Protein AF-A0A2V5LEV8-F1 (afdb_monomer)

Mean predicted aligned error: 3.31 Å

pLDDT: mean 93.8, std 6.96, range [58.06, 98.12]

Nearest PDB structures (foldseek):
  1m2b-assembly1_B  TM=9.379E-01  e=5.425E-03  Aquifex aeolicus
  1m2d-assembly1_B  TM=9.367E-01  e=1.140E-02  Aquif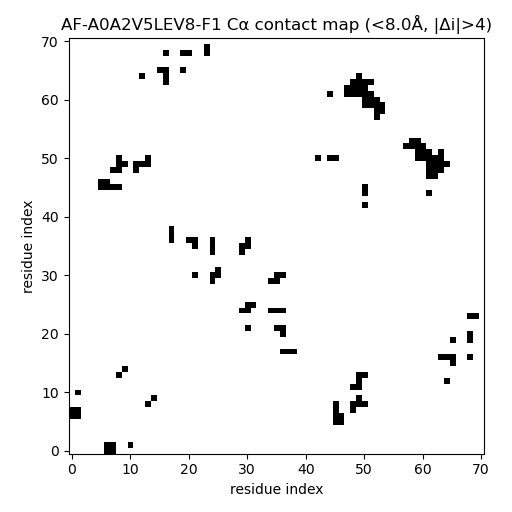ex aeolicus
  1m2a-assembly1_A  TM=9.375E-01  e=1.140E-02  Aquifex aeolicus
  5abr-assembly1_B  TM=9.452E-01  e=1.140E-02  Azotobacter vinelandii
  1f37-assembly1_B  TM=9.266E-01  e=2.240E-02  Aquifex aeolicus

Radius of gyration: 12.54 Å; Cα contacts (8 Å, |Δi|>4): 80; chains: 1; bounding box: 31×17×33 Å

Structure (mmCIF, N/CA/C/O backbone):
data_AF-A0A2V5LEV8-F1
#
_entry.id   AF-A0A2V5LEV8-F1
#
loop_
_atom_site.group_PDB
_atom_site.id
_atom_site.type_symbol
_atom_site.label_atom_id
_atom_site.label_alt_id
_atom_site.label_comp_id
_atom_site.label_asym_id
_atom_site.label_entity_id
_atom_site.label_seq_id
_atom_site.pdbx_PDB_ins_code
_atom_site.Cartn_x
_atom_site.Cartn_y
_atom_site.Cartn_z
_atom_site.occupancy
_atom_site.B_iso_or_equiv
_atom_site.auth_seq_id
_atom_site.auth_comp_id
_atom_site.auth_asym_id
_atom_site.auth_atom_id
_atom_site.pdbx_PDB_model_num
ATOM 1 N N . ALA A 1 1 ? 10.832 9.260 -13.526 1.00 58.06 1 ALA A N 1
ATOM 2 C CA . ALA A 1 1 ? 10.132 8.012 -13.150 1.00 58.06 1 ALA A CA 1
ATOM 3 C C . ALA A 1 1 ? 9.924 7.123 -14.370 1.00 58.06 1 ALA A C 1
ATOM 5 O O . ALA A 1 1 ? 10.083 5.919 -14.241 1.00 58.06 1 ALA A O 1
ATOM 6 N N . GLU A 1 2 ? 9.631 7.713 -15.530 1.00 61.22 2 GLU A N 1
ATOM 7 C CA . GLU A 1 2 ? 9.365 6.999 -16.786 1.00 61.22 2 GLU A CA 1
ATOM 8 C C . GLU A 1 2 ? 10.608 6.307 -17.385 1.00 61.22 2 GLU A C 1
ATOM 10 O O . GLU A 1 2 ? 10.473 5.234 -17.954 1.00 61.22 2 GLU A O 1
ATOM 15 N N . ASP A 1 3 ? 11.822 6.820 -17.140 1.00 76.62 3 ASP A N 1
ATOM 16 C CA . ASP A 1 3 ? 13.085 6.208 -17.611 1.00 76.62 3 ASP A CA 1
ATOM 17 C C . ASP A 1 3 ? 13.805 5.306 -16.586 1.00 76.62 3 ASP A C 1
ATOM 19 O O . ASP A 1 3 ? 14.953 4.912 -16.794 1.00 76.62 3 ASP A O 1
ATOM 23 N N . ASN A 1 4 ? 13.188 4.993 -15.439 1.00 82.69 4 ASN A N 1
ATOM 24 C CA . ASN A 1 4 ? 13.823 4.092 -14.470 1.00 82.69 4 ASN A CA 1
ATOM 25 C C . ASN A 1 4 ? 13.557 2.628 -14.871 1.00 82.69 4 ASN A C 1
ATOM 27 O O . ASN A 1 4 ? 12.389 2.238 -14.888 1.00 82.69 4 ASN A O 1
ATOM 31 N N . PRO A 1 5 ? 14.588 1.789 -15.114 1.00 87.12 5 PRO A N 1
ATOM 32 C CA . PRO A 1 5 ? 14.395 0.397 -15.529 1.00 87.12 5 PRO A CA 1
ATOM 33 C C . PRO A 1 5 ? 13.627 -0.452 -14.505 1.00 87.12 5 PRO A C 1
ATOM 35 O O . PRO A 1 5 ? 12.997 -1.431 -14.891 1.00 87.12 5 PRO A O 1
ATOM 38 N N . LYS A 1 6 ? 13.633 -0.073 -13.219 1.00 87.12 6 LYS A N 1
ATOM 39 C CA . LYS A 1 6 ? 12.844 -0.742 -12.167 1.00 87.12 6 LYS A CA 1
ATOM 40 C C . LYS A 1 6 ? 11.356 -0.348 -12.170 1.00 87.12 6 LYS A C 1
ATOM 42 O O . LYS A 1 6 ? 10.542 -0.960 -11.481 1.00 87.12 6 LYS A O 1
ATOM 47 N N . GLY A 1 7 ? 10.986 0.704 -12.899 1.00 91.62 7 GLY A N 1
ATOM 48 C CA . GLY A 1 7 ? 9.631 1.249 -12.932 1.00 91.62 7 GLY A CA 1
ATOM 49 C C . GLY A 1 7 ? 9.230 2.038 -11.678 1.00 91.62 7 GLY A C 1
ATOM 50 O O . GLY A 1 7 ? 10.056 2.413 -10.842 1.00 91.62 7 GLY A O 1
ATOM 51 N N . CYS A 1 8 ? 7.932 2.336 -11.573 1.00 94.12 8 CYS A N 1
ATOM 52 C CA . CYS A 1 8 ? 7.343 3.153 -10.511 1.00 94.12 8 CYS A CA 1
ATOM 53 C C . CYS A 1 8 ? 5.903 2.703 -10.220 1.00 94.12 8 CYS A C 1
ATOM 55 O O . CYS A 1 8 ? 5.143 2.479 -11.158 1.00 94.12 8 CYS A O 1
ATOM 57 N N . CYS A 1 9 ? 5.500 2.634 -8.946 1.00 96.19 9 CYS A N 1
ATOM 58 C CA . CYS A 1 9 ? 4.122 2.298 -8.562 1.00 96.19 9 CYS A CA 1
ATOM 59 C C . CYS A 1 9 ? 3.090 3.296 -9.112 1.00 96.19 9 CYS A C 1
ATOM 61 O O . CYS A 1 9 ? 2.007 2.883 -9.512 1.00 96.19 9 CYS A O 1
ATOM 63 N N . ALA A 1 10 ? 3.440 4.584 -9.207 1.00 94.31 10 ALA A N 1
ATOM 64 C CA . ALA A 1 10 ? 2.545 5.598 -9.766 1.00 94.31 10 ALA A CA 1
ATOM 65 C C . ALA A 1 10 ? 2.226 5.348 -11.250 1.00 94.31 10 ALA A C 1
ATOM 67 O O . ALA A 1 10 ? 1.119 5.627 -11.686 1.00 94.31 10 ALA A O 1
ATOM 68 N N . ALA A 1 11 ? 3.165 4.764 -12.005 1.00 93.44 11 ALA A N 1
ATOM 69 C CA . ALA A 1 11 ? 2.950 4.362 -13.399 1.00 93.44 11 ALA A CA 1
ATOM 70 C C . ALA A 1 11 ? 2.188 3.027 -13.537 1.00 93.44 11 ALA A C 1
ATOM 72 O O . ALA A 1 11 ? 1.935 2.581 -14.650 1.00 93.44 11 ALA A O 1
ATOM 73 N N . LYS A 1 12 ? 1.869 2.373 -12.413 1.00 93.69 12 LYS A N 1
ATOM 74 C CA . LYS A 1 12 ? 1.124 1.110 -12.318 1.00 93.69 12 LYS A CA 1
ATOM 75 C C . LYS A 1 12 ? -0.213 1.307 -11.583 1.00 93.69 12 LYS A C 1
ATOM 77 O O . LYS A 1 12 ? -0.676 0.400 -10.906 1.00 93.69 12 LYS A O 1
ATOM 82 N N . ASP A 1 13 ? -0.772 2.516 -11.638 1.00 94.94 13 ASP A N 1
ATOM 83 C CA . ASP A 1 13 ? -2.078 2.870 -11.063 1.00 94.94 13 ASP A CA 1
ATOM 84 C C . ASP A 1 13 ? -2.179 2.811 -9.524 1.00 94.94 13 ASP A C 1
ATOM 86 O O . ASP A 1 13 ? -3.262 2.669 -8.951 1.00 94.94 13 ASP A O 1
ATOM 90 N N . SER A 1 14 ? -1.067 3.015 -8.800 1.00 96.62 14 SER A N 1
ATOM 91 C CA . SER A 1 14 ? -1.092 3.009 -7.326 1.00 96.62 14 SER A CA 1
ATOM 92 C C . SER A 1 14 ? -2.006 4.071 -6.705 1.00 96.62 14 SER A C 1
ATOM 94 O O . SER A 1 14 ? -2.470 3.898 -5.579 1.00 96.62 14 SER A O 1
ATOM 96 N N . GLU A 1 15 ? -2.255 5.186 -7.399 1.00 97.19 15 GLU A N 1
ATOM 97 C CA . GLU A 1 15 ? -3.185 6.213 -6.914 1.00 97.19 15 GLU A CA 1
ATOM 98 C C . GLU A 1 15 ? -4.629 5.711 -6.861 1.00 97.19 15 GLU A C 1
ATOM 100 O O . GLU A 1 15 ? -5.370 6.069 -5.942 1.00 97.19 15 GLU A O 1
ATOM 105 N N . GLU A 1 16 ? -5.030 4.886 -7.827 1.00 97.44 16 GLU A N 1
ATOM 106 C CA . GLU A 1 16 ? -6.373 4.319 -7.869 1.00 97.44 16 GLU A CA 1
ATOM 107 C C . GLU A 1 16 ? -6.543 3.271 -6.768 1.00 97.44 16 GLU A C 1
ATOM 109 O O . GLU A 1 16 ? -7.500 3.344 -5.995 1.00 97.44 16 GLU A O 1
ATOM 114 N N . VAL A 1 17 ? -5.542 2.398 -6.600 1.00 97.81 17 VAL A N 1
ATOM 115 C CA . VAL A 1 17 ? -5.477 1.429 -5.492 1.00 97.81 17 VAL A CA 1
ATOM 116 C C . V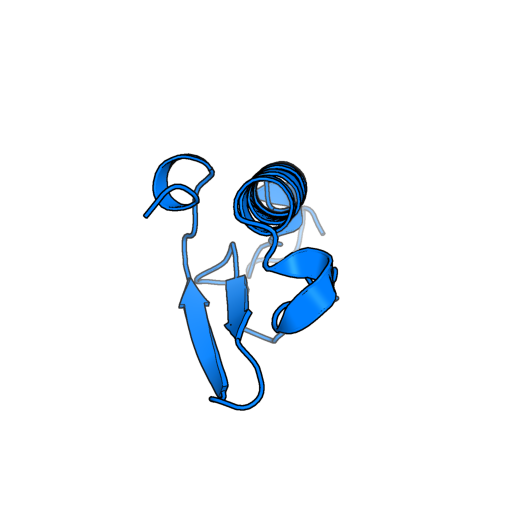AL A 1 17 ? -5.569 2.137 -4.136 1.00 97.81 17 VAL A C 1
ATOM 118 O O . VAL A 1 17 ? -6.358 1.736 -3.281 1.00 97.81 17 VAL A O 1
ATOM 121 N N . TYR A 1 18 ? -4.838 3.241 -3.938 1.00 98.00 18 TYR A N 1
ATOM 122 C CA . TYR A 1 18 ? -4.918 4.039 -2.709 1.00 98.00 18 TYR A CA 1
ATOM 123 C C . TYR A 1 18 ? -6.332 4.578 -2.448 1.00 98.00 18 TYR A C 1
ATOM 125 O O . TYR A 1 18 ? -6.834 4.491 -1.323 1.00 98.00 18 TYR A O 1
ATOM 133 N N . ARG A 1 19 ? -6.980 5.159 -3.469 1.00 98.12 19 ARG A N 1
ATOM 134 C CA . ARG A 1 19 ? -8.333 5.726 -3.337 1.00 98.12 19 ARG A CA 1
ATOM 135 C C . ARG A 1 19 ? -9.353 4.640 -3.006 1.00 98.12 19 ARG A C 1
ATOM 137 O O . ARG A 1 19 ? -10.171 4.853 -2.111 1.00 98.12 19 ARG A O 1
ATOM 144 N N . ALA A 1 20 ? -9.263 3.494 -3.677 1.00 97.88 20 ALA A N 1
ATOM 145 C CA . ALA A 1 20 ? -10.116 2.341 -3.427 1.00 97.88 20 ALA A CA 1
ATOM 146 C C . ALA A 1 20 ? -9.926 1.802 -1.998 1.00 97.88 20 ALA A C 1
ATOM 148 O O . ALA A 1 20 ? -10.901 1.736 -1.251 1.00 97.88 20 ALA A O 1
ATOM 149 N N . LEU A 1 21 ? -8.684 1.535 -1.566 1.00 97.50 21 LEU A N 1
ATOM 150 C CA . LEU A 1 21 ? -8.385 1.065 -0.203 1.00 97.50 21 LEU A CA 1
ATOM 151 C C . LEU A 1 21 ? -8.907 2.028 0.862 1.00 97.50 21 LEU A C 1
ATOM 153 O O . LEU A 1 21 ? -9.519 1.616 1.845 1.00 97.50 21 LEU A O 1
ATOM 157 N N . LYS A 1 22 ? -8.687 3.332 0.674 1.00 97.38 22 LYS A N 1
ATOM 158 C CA . LYS A 1 22 ? -9.163 4.348 1.618 1.00 97.38 22 LYS A CA 1
ATOM 159 C C . LYS A 1 22 ? -10.688 4.368 1.716 1.00 97.38 22 LYS A C 1
ATOM 161 O O . LYS A 1 22 ? -11.213 4.549 2.814 1.00 97.38 22 LYS A O 1
ATOM 166 N N . GLY A 1 23 ? -11.379 4.209 0.587 1.00 97.00 23 GLY A N 1
ATOM 167 C CA . GLY A 1 23 ? -12.834 4.101 0.537 1.00 97.00 23 GLY A CA 1
ATOM 168 C C . GLY A 1 23 ? -13.335 2.867 1.280 1.00 97.00 23 GLY A C 1
ATOM 169 O O . GLY A 1 23 ? -14.191 2.994 2.151 1.00 97.00 23 GLY A O 1
ATOM 170 N N . GLU A 1 24 ? -12.744 1.707 1.006 1.00 96.81 24 GLU A N 1
ATOM 171 C CA . GLU A 1 24 ? -13.167 0.429 1.581 1.00 96.81 24 GLU A CA 1
ATOM 172 C C . GLU A 1 24 ? -12.920 0.361 3.095 1.00 96.81 24 GLU A C 1
ATOM 174 O O . GLU A 1 24 ? -13.822 0.047 3.873 1.00 96.81 24 GLU A O 1
ATOM 179 N N . VAL A 1 25 ? -11.736 0.781 3.552 1.00 96.56 25 VAL A N 1
ATOM 180 C CA . VAL A 1 25 ? -11.404 0.867 4.985 1.00 96.56 25 VAL A CA 1
ATOM 181 C C . VAL A 1 25 ? -12.340 1.838 5.718 1.00 96.56 25 VAL A C 1
ATOM 183 O O . VAL A 1 25 ? -12.707 1.604 6.874 1.00 96.56 25 VAL A O 1
ATOM 186 N N . ALA A 1 26 ? -12.767 2.924 5.066 1.00 96.31 26 ALA A N 1
ATOM 187 C CA . ALA A 1 26 ? -13.758 3.837 5.632 1.00 96.31 26 ALA A CA 1
ATOM 188 C C . ALA A 1 26 ? -15.172 3.236 5.646 1.00 96.31 26 ALA A C 1
ATOM 190 O O . ALA A 1 26 ? -15.867 3.374 6.655 1.00 96.31 26 ALA A O 1
ATOM 191 N N . ALA A 1 27 ? -15.585 2.553 4.575 1.00 95.81 27 ALA A N 1
ATOM 192 C CA . ALA A 1 27 ? -16.888 1.896 4.463 1.00 95.81 27 ALA A CA 1
ATOM 193 C C . ALA A 1 27 ? -17.065 0.789 5.514 1.00 95.81 27 ALA A C 1
ATOM 195 O O . ALA A 1 27 ? -18.133 0.675 6.114 1.00 95.81 27 ALA A O 1
ATOM 196 N N . ARG A 1 28 ? -15.991 0.050 5.820 1.00 95.38 28 ARG A N 1
ATOM 197 C CA . ARG A 1 28 ? -15.947 -0.958 6.894 1.00 95.38 28 ARG A CA 1
ATOM 198 C C . ARG A 1 28 ? -15.857 -0.350 8.304 1.00 95.38 28 ARG A C 1
ATOM 20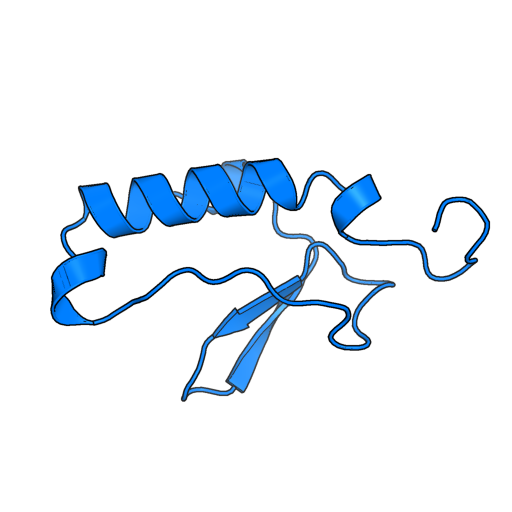0 O O . ARG A 1 28 ? -15.838 -1.079 9.287 1.00 95.38 28 ARG A O 1
ATOM 207 N N . GLY A 1 29 ? -15.770 0.978 8.433 1.00 95.69 29 GLY A N 1
ATOM 208 C CA . GLY A 1 29 ? -15.634 1.675 9.720 1.00 95.69 29 GLY A CA 1
ATOM 209 C C . GLY A 1 29 ? -14.249 1.562 10.374 1.00 95.69 29 GLY A C 1
ATOM 210 O O . GLY A 1 29 ? -14.005 2.195 11.402 1.00 95.69 29 GLY A O 1
ATOM 211 N N . LEU A 1 30 ? -13.321 0.832 9.754 1.00 95.69 30 LEU A N 1
ATOM 212 C CA . LEU A 1 30 ? -11.975 0.560 10.266 1.00 95.69 30 LEU A CA 1
ATOM 213 C C . LEU A 1 30 ? -11.100 1.818 10.318 1.00 95.69 30 LEU A C 1
ATOM 215 O O . LEU A 1 30 ? -10.248 1.933 11.198 1.00 95.69 30 LEU A O 1
ATOM 219 N N . 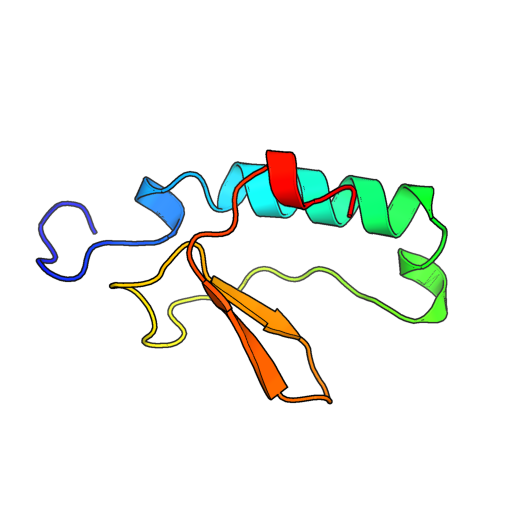ALA A 1 31 ? -11.369 2.798 9.446 1.00 93.31 31 ALA A N 1
ATOM 220 C CA . ALA A 1 31 ? -10.641 4.070 9.371 1.00 93.31 31 ALA A CA 1
ATOM 221 C C . ALA A 1 31 ? -10.601 4.868 10.689 1.00 93.31 31 ALA A C 1
ATOM 223 O O . ALA A 1 31 ? -9.738 5.728 10.868 1.00 93.31 31 ALA A O 1
ATOM 224 N N . LYS A 1 32 ? -11.569 4.639 11.586 1.00 91.44 32 LYS A N 1
ATOM 225 C CA . LYS A 1 32 ? -11.683 5.342 12.875 1.00 91.44 32 LYS A CA 1
ATOM 226 C C . LYS A 1 32 ? -11.181 4.521 14.058 1.00 91.44 32 LYS A C 1
ATOM 228 O O . LYS A 1 32 ? -11.053 5.078 15.144 1.00 91.44 32 LYS A O 1
ATOM 233 N N . LEU A 1 33 ? -10.979 3.220 13.865 1.00 92.38 33 LEU A N 1
ATOM 234 C CA . LEU A 1 33 ? -10.820 2.262 14.953 1.00 92.38 33 LEU A CA 1
ATOM 235 C C . LEU A 1 33 ? -9.442 1.605 14.934 1.00 92.38 33 LEU A C 1
ATOM 237 O O . LEU A 1 33 ? -8.809 1.529 15.981 1.00 92.38 33 LEU A O 1
ATOM 241 N N . GLU A 1 34 ? -8.977 1.159 13.764 1.00 92.62 34 GLU A N 1
ATOM 242 C CA . GLU A 1 34 ? -7.859 0.205 13.698 1.00 92.62 34 GLU A CA 1
ATOM 243 C C . GLU A 1 34 ? -6.874 0.476 12.560 1.00 92.62 34 GLU A C 1
ATOM 245 O O . GLU A 1 34 ? -5.669 0.347 12.758 1.00 92.62 34 GLU A O 1
ATOM 250 N N . ALA A 1 35 ? -7.346 0.890 11.381 1.00 94.94 35 ALA A N 1
ATOM 251 C CA . ALA A 1 35 ? -6.506 0.963 10.188 1.00 94.94 35 ALA A CA 1
ATOM 252 C C . ALA A 1 35 ? -6.508 2.357 9.561 1.00 94.94 35 ALA A C 1
ATOM 254 O O . ALA A 1 35 ? -7.548 2.997 9.418 1.00 94.94 35 ALA A O 1
ATOM 255 N N . ARG A 1 36 ? -5.339 2.817 9.108 1.00 96.06 36 ARG A N 1
ATOM 256 C CA . ARG A 1 36 ? -5.194 4.066 8.353 1.00 96.06 36 ARG A CA 1
ATOM 257 C C . ARG A 1 36 ? -4.468 3.803 7.045 1.00 96.06 36 ARG A C 1
ATOM 259 O O . ARG A 1 36 ? -3.318 3.385 7.040 1.00 96.06 36 ARG A O 1
ATOM 266 N N . VAL A 1 37 ? -5.112 4.166 5.941 1.00 97.12 37 VAL A N 1
ATOM 267 C CA . VAL A 1 37 ? -4.489 4.114 4.616 1.00 97.12 37 VAL A CA 1
ATOM 268 C C . VAL A 1 37 ? -3.677 5.391 4.385 1.00 97.12 37 VAL A C 1
ATOM 270 O O . VAL A 1 37 ? -4.217 6.505 4.376 1.00 97.12 37 VAL A O 1
ATOM 273 N N . CYS A 1 38 ? -2.371 5.232 4.193 1.00 96.81 38 CYS A N 1
ATOM 274 C CA . CYS A 1 38 ? -1.418 6.307 3.924 1.00 96.81 38 CYS A CA 1
ATOM 275 C C . CYS A 1 38 ? -0.782 6.128 2.544 1.00 96.81 38 CYS A C 1
ATOM 277 O O . CYS A 1 38 ? -0.706 5.018 2.028 1.00 96.81 38 CYS A O 1
ATOM 279 N N . THR A 1 39 ? -0.309 7.224 1.956 1.00 96.94 39 THR A N 1
ATOM 280 C CA . THR A 1 39 ? 0.614 7.156 0.823 1.00 96.94 39 THR A CA 1
ATOM 281 C C . THR A 1 39 ? 2.043 7.024 1.342 1.00 96.94 39 THR A C 1
ATOM 283 O O . THR A 1 39 ? 2.372 7.525 2.420 1.00 96.94 39 THR A O 1
ATOM 286 N N . SER A 1 40 ? 2.900 6.375 0.564 1.00 96.38 40 SER A N 1
ATOM 287 C CA . SER A 1 40 ? 4.341 6.323 0.800 1.00 96.38 40 SER A CA 1
ATOM 288 C C . SER A 1 40 ? 5.092 6.678 -0.478 1.00 96.38 40 SER A C 1
ATOM 290 O O . SER A 1 40 ? 4.536 6.660 -1.578 1.00 96.38 40 SER A O 1
ATOM 292 N N . SER A 1 41 ? 6.376 6.991 -0.331 1.00 94.19 41 SER A N 1
ATOM 293 C CA . SER A 1 41 ? 7.317 6.962 -1.446 1.00 94.19 41 SER A CA 1
ATOM 294 C C . SER A 1 41 ? 7.797 5.519 -1.688 1.00 94.19 41 SER A C 1
ATOM 296 O O . SER A 1 41 ? 7.163 4.555 -1.253 1.00 94.19 41 SER A O 1
ATOM 298 N N . CYS A 1 42 ? 8.893 5.364 -2.432 1.00 95.00 42 CYS A N 1
ATOM 299 C CA . CYS A 1 42 ? 9.473 4.069 -2.770 1.00 95.00 42 CYS A CA 1
ATOM 300 C C . CYS A 1 42 ? 9.787 3.227 -1.520 1.00 95.00 42 CYS A C 1
ATOM 302 O O . CYS A 1 42 ? 1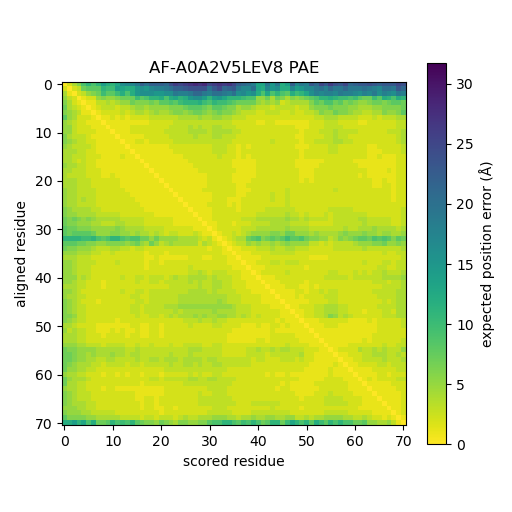0.455 3.705 -0.607 1.00 95.00 42 CYS A O 1
ATOM 304 N N . LEU A 1 43 ? 9.360 1.962 -1.535 1.00 95.75 43 LEU A N 1
ATOM 305 C CA . LEU A 1 43 ? 9.673 0.945 -0.519 1.00 95.75 43 LEU A CA 1
ATOM 306 C C . LEU A 1 43 ? 10.677 -0.105 -1.036 1.00 95.75 43 LEU A C 1
ATOM 308 O O . LEU A 1 43 ? 10.731 -1.219 -0.534 1.00 95.75 43 LEU A O 1
ATOM 312 N N . ASP A 1 44 ? 11.421 0.231 -2.093 1.00 94.88 44 ASP A N 1
ATOM 313 C CA . ASP A 1 44 ? 12.391 -0.636 -2.786 1.00 94.88 44 ASP A CA 1
ATOM 314 C C . ASP A 1 44 ? 11.808 -1.943 -3.371 1.00 94.88 44 ASP A C 1
ATOM 316 O O . ASP A 1 44 ? 12.520 -2.899 -3.652 1.00 94.88 44 ASP A O 1
ATOM 320 N N . GLN A 1 45 ? 10.493 -1.968 -3.612 1.00 95.38 45 GLN A N 1
ATOM 321 C CA . GLN A 1 45 ? 9.751 -3.088 -4.213 1.00 95.38 45 GLN A CA 1
ATOM 322 C C . GLN A 1 45 ? 9.188 -2.732 -5.603 1.00 95.38 45 GLN A C 1
ATOM 324 O O . GLN A 1 45 ? 8.097 -3.149 -5.984 1.00 95.38 45 GLN A O 1
ATOM 329 N N . CYS A 1 46 ? 9.913 -1.921 -6.382 1.00 94.06 46 CYS A N 1
ATOM 330 C CA . CYS A 1 46 ? 9.417 -1.400 -7.663 1.00 94.06 46 CYS A CA 1
ATOM 331 C C . CYS A 1 46 ? 9.066 -2.508 -8.673 1.00 94.06 46 CYS A C 1
ATOM 333 O O . CYS A 1 46 ? 8.035 -2.414 -9.347 1.00 94.06 46 CYS A O 1
ATOM 335 N N . ASP A 1 47 ? 9.867 -3.577 -8.728 1.00 92.94 47 ASP A N 1
ATOM 336 C CA . ASP A 1 47 ? 9.690 -4.696 -9.665 1.00 92.94 47 ASP A CA 1
ATOM 337 C C . ASP A 1 47 ? 8.365 -5.441 -9.435 1.00 92.94 47 ASP A C 1
ATOM 339 O O . ASP A 1 47 ? 7.700 -5.870 -10.381 1.00 92.94 47 ASP A O 1
ATOM 343 N N . THR A 1 48 ? 7.929 -5.521 -8.177 1.00 93.75 48 THR A N 1
ATOM 344 C CA . THR A 1 48 ? 6.679 -6.162 -7.749 1.00 93.75 48 THR A CA 1
ATOM 345 C C . THR A 1 48 ? 5.578 -5.157 -7.416 1.00 93.75 48 THR A C 1
ATOM 347 O O . THR A 1 48 ? 4.530 -5.5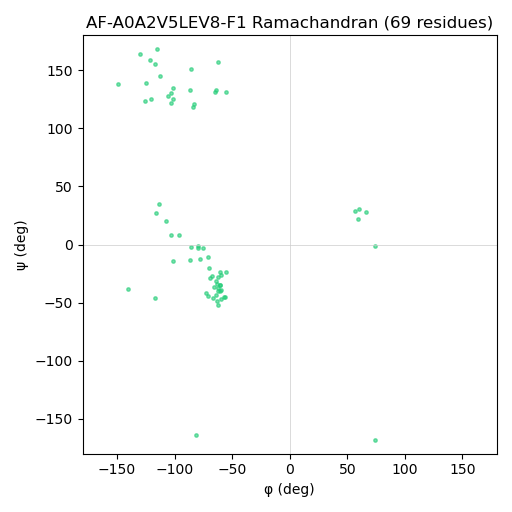68 -6.939 1.00 93.75 48 THR A O 1
ATOM 350 N N . GLY A 1 49 ? 5.756 -3.859 -7.687 1.00 94.31 49 GLY A N 1
ATOM 351 C CA . GLY A 1 49 ? 4.714 -2.850 -7.470 1.00 94.31 49 GLY A CA 1
ATOM 352 C C . GLY A 1 49 ? 3.458 -3.089 -8.332 1.00 94.31 49 GLY A C 1
ATOM 353 O O . GLY A 1 49 ? 3.567 -3.711 -9.390 1.00 94.31 49 GLY A O 1
ATOM 354 N N . VAL A 1 50 ? 2.271 -2.588 -7.973 1.00 97.00 50 VAL A N 1
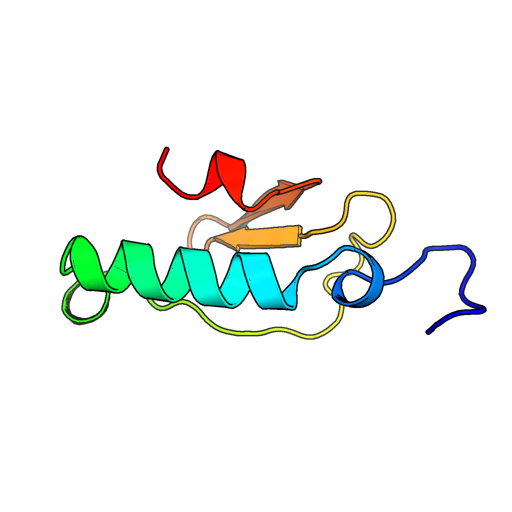A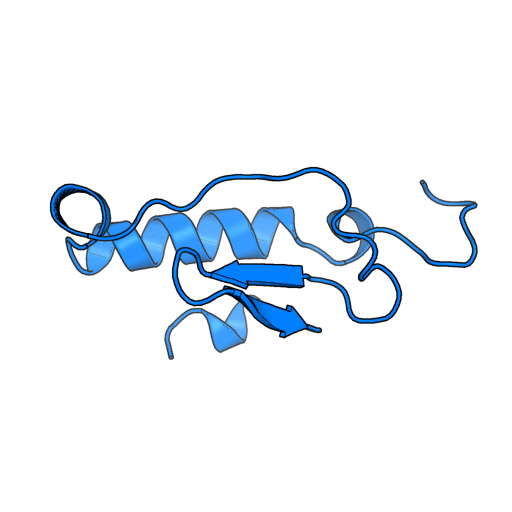TOM 355 C CA . VAL A 1 50 ? 1.945 -1.709 -6.828 1.00 97.00 50 VAL A CA 1
ATOM 356 C C . VAL A 1 50 ? 2.174 -2.403 -5.489 1.00 97.00 50 VAL A C 1
ATOM 358 O O . VAL A 1 50 ? 1.755 -3.540 -5.294 1.00 97.00 50 VAL A O 1
ATOM 361 N N . THR A 1 51 ? 2.870 -1.709 -4.588 1.00 97.88 51 THR A N 1
ATOM 362 C CA . THR A 1 51 ? 3.267 -2.232 -3.279 1.00 97.88 51 THR A CA 1
ATOM 363 C C . THR A 1 51 ? 2.377 -1.657 -2.185 1.00 97.88 51 THR A C 1
ATOM 365 O O . THR A 1 51 ? 2.232 -0.437 -2.097 1.00 97.88 51 THR A O 1
ATOM 368 N N . VAL A 1 52 ? 1.845 -2.524 -1.325 1.00 97.56 52 VAL A N 1
ATOM 369 C CA . VAL A 1 52 ? 1.141 -2.154 -0.091 1.00 97.56 52 VAL A CA 1
ATOM 370 C C . VAL A 1 52 ? 1.877 -2.788 1.085 1.00 97.56 52 VAL A C 1
ATOM 372 O O . VAL A 1 52 ? 2.099 -3.996 1.095 1.00 97.56 52 VAL A O 1
ATOM 375 N N . LEU A 1 53 ? 2.268 -1.968 2.059 1.00 97.62 53 LEU A N 1
ATOM 376 C CA . LEU A 1 53 ? 2.886 -2.405 3.309 1.00 97.62 53 LEU A CA 1
ATOM 377 C C . LEU A 1 53 ? 1.866 -2.277 4.440 1.00 97.62 53 LEU A C 1
ATOM 379 O O . LEU A 1 53 ? 1.277 -1.209 4.621 1.00 97.62 53 LEU A O 1
ATOM 383 N N . VAL A 1 54 ? 1.676 -3.358 5.190 1.00 96.94 54 VAL A N 1
ATOM 384 C CA . VAL A 1 54 ? 0.821 -3.389 6.379 1.00 96.94 54 VAL A CA 1
ATOM 385 C C . VAL A 1 54 ? 1.699 -3.347 7.624 1.00 96.94 54 VAL A C 1
ATOM 387 O O . VAL A 1 54 ? 2.544 -4.214 7.821 1.00 96.94 54 VAL A O 1
ATOM 390 N N . GLU A 1 55 ? 1.481 -2.337 8.462 1.00 95.75 55 GLU A N 1
ATOM 391 C CA . GLU A 1 55 ? 2.137 -2.161 9.761 1.00 95.75 55 GLU A CA 1
ATOM 392 C C . GLU A 1 55 ? 1.114 -2.331 10.891 1.00 95.75 55 GLU A C 1
ATOM 394 O O . GLU A 1 55 ? -0.025 -1.881 10.724 1.00 95.75 55 GLU A O 1
ATOM 399 N N . PRO A 1 56 ? 1.497 -2.907 12.050 1.00 95.38 56 PRO A N 1
ATOM 400 C CA . PRO A 1 56 ? 2.862 -3.260 12.480 1.00 95.38 56 PRO A CA 1
ATOM 401 C C . PRO A 1 56 ? 3.373 -4.633 12.001 1.00 95.38 56 PRO A C 1
ATOM 403 O O . PRO A 1 56 ? 4.505 -5.002 12.306 1.00 95.38 56 PRO A O 1
ATOM 406 N N . ASP A 1 57 ? 2.554 -5.406 11.284 1.00 95.62 57 ASP A N 1
ATOM 407 C CA . ASP A 1 57 ? 2.861 -6.800 10.926 1.00 95.62 57 ASP A CA 1
ATOM 408 C C . ASP A 1 57 ? 3.969 -6.966 9.872 1.00 95.62 57 ASP A C 1
ATOM 410 O O . ASP A 1 57 ? 4.461 -8.073 9.656 1.00 95.62 57 ASP A O 1
ATOM 414 N N . HIS A 1 58 ? 4.393 -5.874 9.230 1.00 95.31 58 HIS A N 1
ATOM 415 C CA . HIS A 1 58 ? 5.485 -5.843 8.255 1.00 95.31 58 HIS A CA 1
ATOM 416 C C . HIS A 1 58 ? 5.253 -6.735 7.014 1.00 95.31 58 HIS A C 1
ATOM 418 O O . HIS A 1 58 ? 6.199 -7.228 6.391 1.00 95.31 58 HIS A O 1
ATOM 424 N N . PHE A 1 59 ? 3.992 -6.930 6.610 1.00 96.19 59 PHE A N 1
ATOM 425 C CA . PHE A 1 59 ? 3.656 -7.681 5.397 1.00 96.19 59 PHE A CA 1
ATOM 426 C C . PHE A 1 59 ? 3.660 -6.796 4.151 1.00 96.19 59 PHE A C 1
ATOM 428 O O . PHE A 1 59 ? 3.028 -5.739 4.118 1.00 96.19 59 PHE A O 1
ATOM 435 N N . PHE A 1 60 ? 4.316 -7.282 3.096 1.00 96.62 60 PHE A N 1
ATOM 436 C CA . PHE A 1 60 ? 4.295 -6.675 1.770 1.00 96.62 60 PHE A CA 1
ATOM 437 C C . PHE A 1 60 ? 3.352 -7.431 0.840 1.00 96.62 60 PHE A C 1
ATOM 439 O O . PHE A 1 60 ? 3.539 -8.621 0.584 1.00 96.62 60 PHE A O 1
ATOM 446 N N . TYR A 1 61 ? 2.411 -6.701 0.254 1.00 97.00 61 TYR A N 1
ATOM 447 C CA . TYR A 1 61 ? 1.654 -7.134 -0.912 1.00 97.00 61 TYR A CA 1
ATOM 448 C C . TYR A 1 61 ? 2.221 -6.450 -2.151 1.00 97.00 61 TYR A C 1
ATOM 450 O O . TYR A 1 61 ? 2.503 -5.250 -2.143 1.00 97.00 61 TYR A O 1
ATOM 458 N N . GLY A 1 62 ? 2.409 -7.225 -3.214 1.00 96.62 62 GLY A N 1
ATOM 459 C CA . GLY A 1 62 ? 2.882 -6.748 -4.508 1.00 96.62 62 GLY A CA 1
ATOM 460 C C . GLY A 1 62 ? 1.874 -7.063 -5.605 1.00 96.62 62 GLY A C 1
ATOM 461 O O . GLY A 1 62 ? 1.070 -7.980 -5.468 1.00 96.62 62 GLY A O 1
ATOM 462 N N . ARG A 1 63 ? 1.959 -6.324 -6.713 1.00 96.44 63 ARG A N 1
ATOM 463 C CA . ARG A 1 63 ? 1.076 -6.401 -7.885 1.00 96.44 63 ARG A CA 1
ATOM 464 C C . ARG A 1 63 ? -0.395 -6.187 -7.530 1.00 96.44 63 ARG A C 1
ATOM 466 O O . ARG A 1 63 ? -1.262 -6.713 -8.215 1.00 96.44 63 ARG A O 1
ATOM 473 N N . VAL A 1 64 ? -0.647 -5.413 -6.477 1.00 97.50 64 VAL A N 1
ATOM 474 C CA . VAL A 1 64 ? -2.001 -5.113 -6.015 1.00 97.50 64 VAL A CA 1
ATOM 475 C C . VAL A 1 64 ? -2.734 -4.320 -7.088 1.00 97.50 64 VAL A C 1
ATOM 477 O O . VAL A 1 64 ? -2.211 -3.337 -7.617 1.00 97.50 64 VAL A O 1
ATOM 480 N N . THR A 1 65 ? -3.953 -4.738 -7.383 1.00 97.12 65 THR A N 1
ATOM 481 C CA . THR A 1 65 ? -4.870 -4.060 -8.291 1.00 97.12 65 THR A CA 1
ATOM 482 C C . THR A 1 65 ? -6.092 -3.561 -7.530 1.00 97.12 65 THR A C 1
ATOM 484 O O . THR A 1 65 ? -6.340 -3.924 -6.381 1.00 97.12 65 THR A O 1
ATOM 487 N N . VAL A 1 66 ? -6.897 -2.720 -8.176 1.00 96.81 66 VAL A N 1
ATOM 488 C CA . VAL A 1 66 ? -8.153 -2.227 -7.587 1.00 96.81 66 VAL A CA 1
ATOM 489 C C . VAL A 1 66 ? -9.135 -3.374 -7.310 1.00 96.81 66 VAL A C 1
ATOM 491 O O . VAL A 1 66 ? -9.930 -3.284 -6.378 1.00 96.81 66 VAL A O 1
ATOM 494 N N . ALA A 1 67 ? -9.061 -4.467 -8.076 1.00 96.56 67 ALA A N 1
ATOM 495 C CA . ALA A 1 67 ? -9.925 -5.633 -7.902 1.00 96.56 67 ALA A CA 1
ATOM 496 C C . ALA A 1 67 ? -9.624 -6.434 -6.625 1.00 96.56 67 ALA A C 1
ATOM 498 O O . ALA A 1 67 ? -10.505 -7.153 -6.165 1.00 96.56 67 ALA A O 1
ATOM 499 N N . ASP A 1 68 ? -8.427 -6.280 -6.050 1.00 96.31 68 ASP A N 1
ATOM 500 C CA . ASP A 1 68 ? -7.999 -6.985 -4.833 1.00 96.31 68 ASP A CA 1
ATOM 501 C C . ASP A 1 68 ? -8.417 -6.238 -3.551 1.00 96.31 68 ASP A C 1
ATOM 503 O O . ASP A 1 68 ? -8.389 -6.782 -2.455 1.00 96.31 68 ASP A O 1
ATOM 507 N N . VAL A 1 69 ? -8.834 -4.974 -3.668 1.00 94.38 69 VAL A N 1
ATOM 508 C CA . VAL A 1 69 ? -9.231 -4.128 -2.530 1.00 94.38 69 VAL A CA 1
ATOM 509 C C . VAL A 1 69 ? -10.423 -4.645 -1.705 1.00 94.38 69 VAL A C 1
ATOM 511 O O . VAL A 1 69 ? -10.384 -4.469 -0.488 1.00 94.38 69 VAL A O 1
ATOM 514 N N . PRO A 1 70 ? -11.499 -5.205 -2.294 1.00 92.38 70 PRO A N 1
ATOM 515 C CA . PRO A 1 70 ? -12.657 -5.651 -1.526 1.00 92.38 70 PRO A CA 1
ATOM 516 C C . PRO A 1 70 ? -12.478 -7.017 -0.845 1.00 92.38 70 PRO A C 1
ATOM 518 O O . PRO A 1 70 ? -13.416 -7.444 -0.170 1.00 92.38 70 PRO A O 1
ATOM 521 N N . GLU A 1 71 ? -11.343 -7.703 -1.009 1.00 80.44 71 GLU A N 1
ATOM 522 C CA . GLU A 1 71 ? -11.041 -8.942 -0.266 1.00 80.44 71 GLU A CA 1
ATOM 523 C C . GLU A 1 71 ? -11.059 -8.720 1.267 1.00 80.44 71 GLU A C 1
ATOM 525 O O . GLU A 1 71 ? -11.460 -9.659 1.989 1.00 80.44 71 GLU A O 1
#

Secondary structure (DSSP, 8-state):
-TT-TT--GGGGTHHHHHHHHHHHHHHTTGGGTT------S--S-GGGPSPEEETTTTEEE-S--GGGTT-

Solvent-accessible surface area (backbone atoms only — not comparable to full-atom values): 4467 Å² total; per-residue (Å²): 104,91,88,43,93,55,50,44,32,73,83,54,51,36,65,55,34,50,53,48,42,46,48,50,38,45,74,72,51,33,55,82,75,81,47,80,84,74,89,78,78,90,82,87,46,41,82,46,33,16,68,47,78,45,79,92,81,72,45,78,46,58,58,58,49,65,85,61,58,84,114

Foldseek 3Di:
DV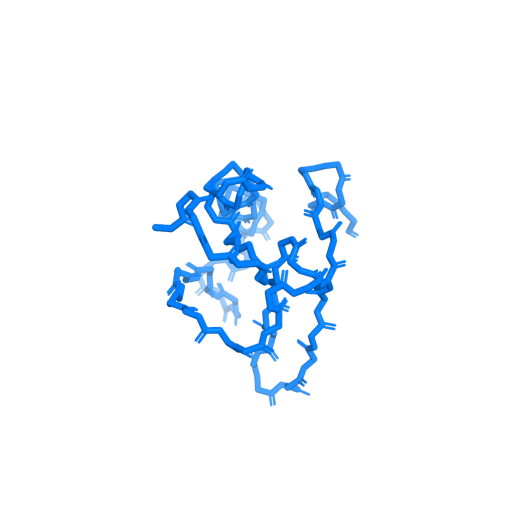PDPLAAQVVVVLVVLLVLLQVLCVVVVVCPPPDPRDDDGDPVCSNQDPWDADPPVGDIDGPDDSVNNND

Sequence (71 aa):
AEDNPKGCCAAKDSEEVYRALKGEVAARGLAKLEARVCTSSCLDQCDTGVTVLVEPDHFFYGRVTVADVPE